Protein AF-A0A524IB84-F1 (afdb_monomer_lite)

Sequence (127 aa):
MARAKGKPAAVKPAPAKPGDTAPAGKEGIAAAFARNPSRKVAKEMLVLELRRLRAMFTEISERYVANAEGEIAAVIDAVEGKSLPVARVERMLEVVRALSVKPRKGRRKDLARIETTAATLRKEIGE

Foldseek 3Di:
DDDDDDDDDDDDDDDDDPDDDDPPDDPVVVVVVVDDDDPVVVVVVVVVVVVVVVVVVVVVVVVLVVVLVVLQVVLVCLPVVDDDDPVLVVVLVVLVVPQDDDVVVPDPVSSVSSSVSSVVSCVSSPD

Structure (mmCIF, N/CA/C/O backbone):
data_AF-A0A524IB84-F1
#
_entry.id   AF-A0A524IB84-F1
#
loop_
_atom_site.group_PDB
_atom_site.id
_atom_site.type_symbol
_atom_site.label_atom_id
_atom_site.label_alt_id
_atom_site.label_comp_id
_atom_site.label_asym_id
_atom_site.label_entity_id
_atom_site.label_seq_id
_atom_site.pdbx_PDB_ins_code
_atom_site.Cartn_x
_atom_site.Cartn_y
_atom_site.Cartn_z
_atom_site.occupancy
_atom_site.B_iso_or_equiv
_atom_site.auth_seq_id
_atom_site.auth_comp_id
_atom_site.auth_asym_id
_atom_site.auth_atom_id
_atom_site.pdbx_PDB_model_num
ATOM 1 N N . MET A 1 1 ? 60.600 19.098 -82.702 1.00 41.62 1 MET A N 1
ATOM 2 C CA . MET A 1 1 ? 60.283 19.760 -81.420 1.00 41.62 1 MET A CA 1
ATOM 3 C C . MET A 1 1 ? 59.012 20.593 -81.578 1.00 41.62 1 MET A C 1
ATOM 5 O O . MET A 1 1 ? 58.851 21.224 -82.609 1.00 41.62 1 MET A O 1
ATOM 9 N N . ALA A 1 2 ? 58.113 20.469 -80.594 1.00 43.19 2 ALA A N 1
ATOM 10 C CA . ALA A 1 2 ? 56.920 21.259 -80.243 1.00 43.19 2 ALA A CA 1
ATOM 11 C C . ALA A 1 2 ? 56.053 21.929 -81.342 1.00 43.19 2 ALA A C 1
ATOM 13 O O . ALA A 1 2 ? 56.372 22.992 -81.863 1.00 43.19 2 ALA A O 1
ATOM 14 N N . ARG A 1 3 ? 54.851 21.367 -81.567 1.00 36.09 3 ARG A N 1
ATOM 15 C CA . ARG A 1 3 ? 53.673 22.077 -82.103 1.00 36.09 3 ARG A CA 1
ATOM 16 C C . ARG A 1 3 ? 52.893 22.704 -80.940 1.00 36.09 3 ARG A C 1
ATOM 18 O O . ARG A 1 3 ? 52.381 21.961 -80.110 1.00 36.09 3 ARG A O 1
ATOM 25 N N . ALA A 1 4 ? 52.718 24.024 -80.929 1.00 42.44 4 ALA A N 1
ATOM 26 C CA . ALA A 1 4 ? 51.698 24.698 -80.122 1.00 42.44 4 ALA A CA 1
ATOM 27 C C . ALA A 1 4 ? 50.609 25.237 -81.064 1.00 42.44 4 ALA A C 1
ATOM 29 O O . ALA A 1 4 ? 50.808 26.226 -81.765 1.00 42.44 4 ALA A O 1
ATOM 30 N N . LYS A 1 5 ? 49.481 24.521 -81.137 1.00 47.16 5 LYS A N 1
ATOM 31 C CA . LYS A 1 5 ? 48.269 24.924 -81.863 1.00 47.16 5 LYS A CA 1
ATOM 32 C C . LYS A 1 5 ? 47.359 25.719 -80.925 1.00 47.16 5 LYS A C 1
ATOM 34 O O . LYS A 1 5 ? 47.234 25.385 -79.751 1.00 47.16 5 LYS A O 1
ATOM 39 N N . GLY A 1 6 ? 46.763 26.773 -81.477 1.00 41.72 6 GLY A N 1
ATOM 40 C CA . GLY A 1 6 ? 45.947 27.764 -80.783 1.00 41.72 6 GLY A CA 1
ATOM 41 C C . GLY A 1 6 ? 44.710 27.222 -80.061 1.00 41.72 6 GLY A C 1
ATOM 42 O O . GLY A 1 6 ? 44.149 26.182 -80.403 1.00 41.72 6 GLY A O 1
ATOM 43 N N . LYS A 1 7 ? 44.301 27.998 -79.053 1.00 46.12 7 LYS A N 1
ATOM 44 C CA . LYS A 1 7 ? 43.056 27.882 -78.286 1.00 46.12 7 LYS A CA 1
ATOM 45 C C . LYS A 1 7 ? 41.821 27.969 -79.192 1.00 46.12 7 LYS A C 1
ATOM 47 O O . LYS A 1 7 ? 41.727 28.913 -79.975 1.00 46.12 7 LYS A O 1
ATOM 52 N N . PRO A 1 8 ? 40.797 27.152 -78.917 1.00 45.44 8 PRO A N 1
ATOM 53 C CA . PRO A 1 8 ? 39.418 27.607 -78.948 1.00 45.44 8 PRO A CA 1
ATOM 54 C C . PRO A 1 8 ? 38.836 27.642 -77.528 1.00 45.44 8 PRO A C 1
ATOM 56 O O . PRO A 1 8 ? 39.155 26.818 -76.670 1.00 45.44 8 PRO A O 1
ATOM 59 N N . ALA A 1 9 ? 38.011 28.655 -77.277 1.00 49.34 9 ALA A N 1
ATOM 60 C CA . ALA A 1 9 ? 37.338 28.901 -76.011 1.00 49.34 9 ALA A CA 1
ATOM 61 C C . ALA A 1 9 ? 36.379 27.754 -75.648 1.00 49.34 9 ALA A C 1
ATOM 63 O O . ALA A 1 9 ? 35.535 27.366 -76.454 1.00 49.34 9 ALA A O 1
ATOM 64 N N . ALA A 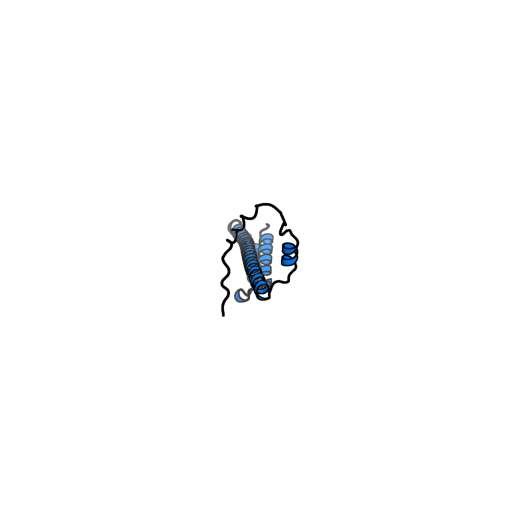1 10 ? 36.490 27.238 -74.421 1.00 49.38 10 ALA A N 1
ATOM 65 C CA . ALA A 1 10 ? 35.540 26.280 -73.874 1.00 49.38 10 ALA A CA 1
ATOM 66 C C . ALA A 1 10 ? 34.350 27.027 -73.253 1.00 49.38 10 ALA A C 1
ATOM 68 O O . ALA A 1 10 ? 34.492 27.853 -72.351 1.00 49.38 10 ALA A O 1
ATOM 69 N N . VAL A 1 11 ? 33.184 26.725 -73.808 1.00 50.81 11 VAL A N 1
ATOM 70 C CA . VAL A 1 11 ? 31.850 27.214 -73.472 1.00 50.81 11 VAL A CA 1
ATOM 71 C C . VAL A 1 11 ? 31.506 26.881 -72.013 1.00 50.81 11 VAL A C 1
ATOM 73 O O . VAL A 1 11 ? 31.664 25.743 -71.578 1.00 50.81 11 VAL A O 1
ATOM 76 N N . LYS A 1 12 ? 31.021 27.872 -71.253 1.00 51.56 12 LYS A N 1
ATOM 77 C CA . LYS A 1 12 ? 30.423 27.663 -69.922 1.00 51.56 12 LYS A CA 1
ATOM 78 C C . LYS A 1 12 ? 29.187 26.756 -70.059 1.00 51.56 12 LYS A C 1
ATOM 80 O O . LYS A 1 12 ? 28.320 27.092 -70.865 1.00 51.56 12 LYS A O 1
ATOM 85 N N . PRO A 1 13 ? 29.042 25.670 -69.279 1.00 44.56 13 PRO A N 1
ATOM 86 C CA . PRO A 1 13 ? 27.785 24.936 -69.244 1.00 44.56 13 PRO A CA 1
ATOM 87 C C . PRO A 1 13 ? 26.707 25.801 -68.575 1.00 44.56 13 PRO A C 1
ATOM 89 O O . PRO A 1 13 ? 26.931 26.402 -67.523 1.00 44.56 13 PRO A O 1
ATOM 92 N N . ALA A 1 14 ? 25.554 25.897 -69.233 1.00 48.81 14 ALA A N 1
ATOM 93 C CA . ALA A 1 14 ? 24.368 26.592 -68.746 1.00 48.81 14 ALA A CA 1
ATOM 94 C C . ALA A 1 14 ? 23.853 25.971 -67.427 1.00 48.81 14 ALA A C 1
ATOM 96 O O . ALA A 1 14 ? 24.054 24.775 -67.202 1.00 48.81 14 ALA A O 1
ATOM 97 N N . PRO A 1 15 ? 23.175 26.745 -66.557 1.00 46.59 15 PRO A N 1
ATOM 98 C CA . PRO A 1 15 ? 22.571 26.205 -65.344 1.00 46.59 15 PRO A CA 1
ATOM 99 C C . PRO A 1 15 ? 21.501 25.168 -65.707 1.00 46.59 15 PRO A C 1
ATOM 101 O O . PRO A 1 15 ? 20.626 25.423 -66.538 1.00 46.59 15 PRO A O 1
ATOM 104 N N . ALA A 1 16 ? 21.595 23.988 -65.091 1.00 49.91 16 ALA A N 1
ATOM 105 C CA . ALA A 1 16 ? 20.604 22.931 -65.225 1.00 49.91 16 ALA A CA 1
ATOM 106 C C . ALA A 1 16 ? 19.217 23.464 -64.829 1.00 49.91 16 ALA A C 1
ATOM 108 O O . ALA A 1 16 ? 19.055 24.099 -63.785 1.00 49.91 16 ALA A O 1
ATOM 109 N N . LYS A 1 17 ? 18.229 23.229 -65.697 1.00 44.41 17 LYS A N 1
ATOM 110 C CA . LYS A 1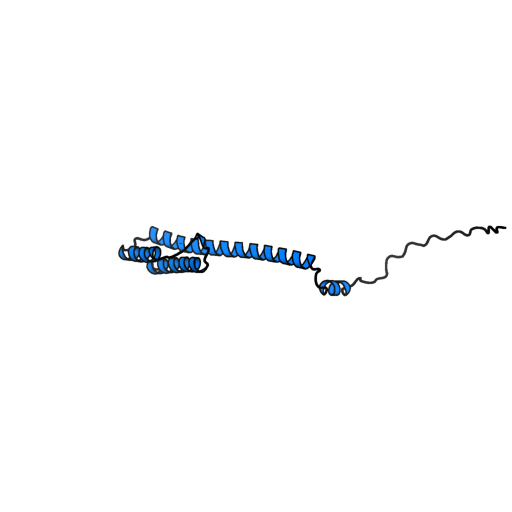 17 ? 16.832 23.611 -65.480 1.00 44.41 17 LYS A CA 1
ATOM 111 C C . LYS A 1 17 ? 16.285 22.923 -64.215 1.00 44.41 17 LYS A C 1
ATOM 113 O O . LYS A 1 17 ? 16.535 21.732 -64.031 1.00 44.41 17 LYS A O 1
ATOM 118 N N . PRO A 1 18 ? 15.530 23.633 -63.360 1.00 49.88 18 PRO A N 1
ATOM 119 C CA . PRO A 1 18 ? 14.828 23.030 -62.239 1.00 49.88 18 PRO A CA 1
ATOM 120 C C . PRO A 1 18 ? 13.554 22.360 -62.757 1.00 49.88 18 PRO A C 1
ATOM 122 O O . PRO A 1 18 ? 12.631 23.034 -63.206 1.00 49.88 18 PRO A O 1
ATOM 125 N N . GLY A 1 19 ? 13.517 21.033 -62.699 1.00 52.62 19 GLY A N 1
ATOM 126 C CA . GLY A 1 19 ? 12.341 20.251 -63.066 1.00 52.62 19 GLY A CA 1
ATOM 127 C C . GLY A 1 19 ? 12.709 19.092 -63.970 1.00 52.62 19 GLY A C 1
ATOM 128 O O . GLY A 1 19 ? 12.820 19.283 -65.171 1.00 52.62 19 GLY A O 1
ATOM 129 N N . ASP A 1 20 ? 12.972 17.938 -63.354 1.00 38.50 20 ASP A N 1
ATOM 130 C CA . ASP A 1 20 ? 12.444 16.631 -63.769 1.00 38.50 20 ASP A CA 1
ATOM 131 C C . ASP A 1 20 ? 12.884 15.560 -62.751 1.00 38.50 20 ASP A C 1
ATOM 133 O O . ASP A 1 20 ? 13.965 14.982 -62.783 1.00 38.50 20 ASP A O 1
ATOM 137 N N . THR A 1 21 ? 12.022 15.432 -61.742 1.00 50.16 21 THR A N 1
ATOM 138 C CA . THR A 1 21 ? 11.631 14.238 -60.975 1.00 50.16 21 THR A CA 1
ATOM 139 C C . THR A 1 21 ? 12.518 12.982 -60.974 1.00 50.16 21 THR A C 1
ATOM 141 O O . THR A 1 21 ? 12.570 12.232 -61.943 1.00 50.16 21 THR A O 1
ATOM 144 N N . ALA A 1 22 ? 12.917 12.579 -59.767 1.00 45.16 22 ALA A N 1
ATOM 145 C CA . ALA A 1 22 ? 12.450 11.305 -59.221 1.00 45.16 22 ALA A CA 1
ATOM 146 C C . ALA A 1 22 ? 12.066 11.532 -57.749 1.00 45.16 22 ALA A C 1
ATOM 148 O O . ALA A 1 22 ? 12.849 12.140 -57.012 1.00 45.16 22 ALA A O 1
ATOM 149 N N . PRO A 1 23 ? 10.881 11.099 -57.280 1.00 50.72 23 PRO A N 1
ATOM 150 C CA . PRO A 1 23 ? 10.639 11.072 -55.851 1.00 50.72 23 PRO A CA 1
ATOM 151 C C . PRO A 1 23 ? 11.657 10.084 -55.277 1.00 50.72 23 PRO A C 1
ATOM 153 O O . PRO A 1 23 ? 11.665 8.918 -55.666 1.00 50.72 23 PRO A O 1
ATOM 156 N N . ALA A 1 24 ? 12.524 10.530 -54.366 1.00 56.50 24 ALA A N 1
ATOM 157 C CA . ALA A 1 24 ? 13.283 9.643 -53.483 1.00 56.50 24 ALA A CA 1
ATOM 158 C C . ALA A 1 24 ? 12.268 8.952 -52.552 1.00 56.50 24 ALA A C 1
ATOM 160 O O . ALA A 1 24 ? 12.047 9.331 -51.405 1.00 56.50 24 ALA A O 1
ATOM 161 N N . GLY A 1 25 ? 11.485 8.061 -53.148 1.00 54.38 25 GLY A N 1
ATOM 162 C CA . GLY A 1 25 ? 10.104 7.831 -52.789 1.00 54.38 25 GLY A CA 1
ATOM 163 C C . GLY A 1 25 ? 9.966 6.484 -52.129 1.00 54.38 25 GLY A C 1
ATOM 164 O O . GLY A 1 25 ? 10.017 5.469 -52.802 1.00 54.38 25 GLY A O 1
ATOM 165 N N . LYS A 1 26 ? 9.723 6.508 -50.818 1.00 56.69 26 LYS A N 1
ATOM 166 C CA . LYS A 1 26 ? 9.069 5.455 -50.020 1.00 56.69 26 LYS A CA 1
ATOM 167 C C . LYS A 1 26 ? 9.805 4.107 -49.885 1.00 56.69 26 LYS A C 1
ATOM 169 O O . LYS A 1 26 ? 9.861 3.599 -48.769 1.00 56.69 26 LYS A O 1
ATOM 174 N N . GLU A 1 27 ? 10.436 3.567 -50.925 1.00 53.72 27 GLU A N 1
ATOM 175 C CA . GLU A 1 27 ? 11.117 2.263 -50.905 1.00 53.72 27 GLU A CA 1
ATOM 176 C C . GLU A 1 27 ? 12.373 2.267 -50.024 1.00 53.72 27 GLU A C 1
ATOM 178 O O . GLU A 1 27 ? 12.571 1.362 -49.215 1.00 53.72 27 GLU A O 1
ATOM 183 N N . GLY A 1 28 ? 13.183 3.330 -50.085 1.00 58.06 28 GLY A N 1
ATOM 184 C CA . GLY A 1 28 ? 14.371 3.470 -49.232 1.00 58.06 28 GLY A CA 1
ATOM 185 C C . GLY A 1 28 ? 14.041 3.676 -47.750 1.00 58.06 28 GLY A C 1
ATOM 186 O O . GLY A 1 28 ? 14.806 3.265 -46.882 1.00 58.06 28 GLY A O 1
ATOM 187 N N . ILE A 1 29 ? 12.879 4.266 -47.457 1.00 61.50 29 ILE A N 1
ATOM 188 C CA . ILE A 1 29 ? 12.405 4.508 -46.090 1.00 61.50 29 ILE A CA 1
ATOM 189 C C . ILE A 1 29 ? 11.885 3.196 -45.492 1.00 61.50 29 ILE A C 1
ATOM 191 O O . ILE A 1 29 ? 12.317 2.803 -44.411 1.00 61.50 29 ILE A O 1
ATOM 195 N N . ALA A 1 30 ? 11.033 2.469 -46.223 1.00 62.41 30 ALA A N 1
ATOM 196 C CA . ALA A 1 30 ? 10.542 1.154 -45.810 1.00 62.41 30 ALA A CA 1
ATOM 197 C C . ALA A 1 30 ? 11.691 0.146 -45.617 1.00 62.41 30 ALA A C 1
ATOM 199 O O . ALA A 1 30 ? 11.738 -0.558 -44.609 1.00 62.41 30 ALA A O 1
ATOM 200 N N . ALA A 1 31 ? 12.674 0.136 -46.524 1.00 64.69 31 ALA A N 1
ATOM 201 C CA . ALA A 1 31 ? 13.864 -0.701 -46.400 1.00 64.69 31 ALA A CA 1
ATOM 202 C C . ALA A 1 31 ? 14.774 -0.289 -45.227 1.00 64.69 31 ALA A C 1
ATOM 204 O O . ALA A 1 31 ? 15.429 -1.147 -44.637 1.00 64.69 31 ALA A O 1
ATOM 205 N N . ALA A 1 32 ? 14.823 0.996 -44.858 1.00 62.38 32 ALA A N 1
ATOM 206 C CA . ALA A 1 32 ? 15.563 1.461 -43.685 1.00 62.38 32 ALA A CA 1
ATOM 207 C C . ALA A 1 32 ? 14.905 1.015 -42.369 1.00 62.38 32 ALA A C 1
ATOM 209 O O . ALA A 1 32 ? 15.620 0.622 -41.450 1.00 62.38 32 ALA A O 1
ATOM 210 N N . PHE A 1 33 ? 13.570 1.004 -42.298 1.00 61.72 33 PHE A N 1
ATOM 211 C CA . PHE A 1 33 ? 12.820 0.487 -41.145 1.00 61.72 33 PHE A CA 1
ATOM 212 C C . PHE A 1 33 ? 12.859 -1.043 -41.020 1.00 61.72 33 PHE A C 1
ATOM 214 O O . PHE A 1 33 ? 12.733 -1.564 -39.916 1.00 61.72 33 PHE A O 1
ATOM 221 N N . ALA A 1 34 ? 13.068 -1.768 -42.123 1.00 70.69 34 ALA A N 1
ATOM 222 C CA . ALA A 1 34 ? 13.221 -3.225 -42.121 1.00 70.69 34 ALA A CA 1
ATOM 223 C C . ALA A 1 34 ? 14.620 -3.703 -41.678 1.00 70.69 34 ALA A C 1
ATOM 225 O O . ALA A 1 34 ? 14.832 -4.900 -41.472 1.00 70.69 34 ALA A O 1
ATOM 226 N N . ARG A 1 35 ? 15.602 -2.799 -41.549 1.00 75.50 35 ARG A N 1
ATOM 227 C CA . ARG A 1 35 ? 16.953 -3.157 -41.100 1.00 75.50 35 ARG A CA 1
ATOM 228 C C . ARG A 1 35 ? 16.974 -3.340 -39.592 1.00 75.50 35 ARG A C 1
ATOM 230 O O . ARG A 1 35 ? 16.570 -2.456 -38.841 1.00 75.50 35 ARG A O 1
ATOM 237 N N . ASN A 1 36 ? 17.546 -4.458 -39.151 1.00 79.12 36 ASN A N 1
ATOM 238 C CA . ASN A 1 36 ? 17.822 -4.662 -37.738 1.00 79.12 36 ASN A CA 1
ATOM 239 C C . ASN A 1 36 ? 18.721 -3.528 -37.216 1.00 79.12 36 ASN A C 1
ATOM 241 O O . ASN A 1 36 ? 19.734 -3.209 -37.852 1.00 79.12 36 ASN A O 1
ATOM 245 N N . PRO A 1 37 ? 18.374 -2.914 -36.072 1.00 81.56 37 PRO A N 1
ATOM 246 C CA . PRO A 1 37 ? 19.173 -1.848 -35.495 1.00 81.56 37 PRO A CA 1
ATOM 247 C C . PRO A 1 37 ? 20.579 -2.364 -35.190 1.00 81.56 37 PRO A C 1
ATOM 249 O O . PRO A 1 37 ? 20.765 -3.507 -34.760 1.00 81.56 37 PRO A O 1
ATOM 252 N N . SER A 1 38 ? 21.589 -1.511 -35.369 1.00 89.81 38 SER A N 1
ATOM 253 C CA . SER A 1 38 ? 22.937 -1.857 -34.917 1.00 89.81 38 SER A CA 1
ATOM 254 C C . SER A 1 38 ? 22.917 -2.144 -33.412 1.00 89.81 38 SER A C 1
ATOM 256 O O . SER A 1 38 ? 22.105 -1.588 -32.670 1.00 89.81 38 SER A O 1
ATOM 258 N N . ARG A 1 39 ? 23.839 -2.981 -32.923 1.00 92.44 39 ARG A N 1
ATOM 259 C CA . ARG A 1 39 ? 23.918 -3.346 -31.495 1.00 92.44 39 ARG A CA 1
ATOM 260 C C . ARG A 1 39 ? 23.917 -2.128 -30.561 1.00 92.44 39 ARG A C 1
ATOM 262 O O . ARG A 1 39 ? 23.337 -2.187 -29.479 1.00 92.44 39 ARG A O 1
ATOM 269 N N . LYS A 1 40 ? 24.559 -1.030 -30.979 1.00 92.88 40 LYS A N 1
ATOM 270 C CA . LYS A 1 40 ? 24.585 0.235 -30.233 1.00 92.88 40 LYS A CA 1
ATOM 271 C C . LYS A 1 40 ? 23.186 0.848 -30.138 1.00 92.88 40 LYS A C 1
ATOM 273 O O . LYS A 1 40 ? 22.733 1.117 -29.031 1.00 92.88 40 LYS A O 1
ATOM 278 N N . VAL A 1 41 ? 22.493 0.978 -31.269 1.00 94.06 41 VAL A N 1
ATOM 279 C CA . VAL A 1 41 ? 21.125 1.518 -31.328 1.00 94.06 41 VAL A CA 1
ATOM 280 C C . VAL A 1 41 ? 20.159 0.631 -30.539 1.00 94.06 41 VAL A C 1
ATOM 282 O O . VAL A 1 41 ? 19.387 1.136 -29.735 1.00 94.06 41 VAL A O 1
ATOM 285 N N . ALA A 1 42 ? 20.253 -0.695 -30.671 1.00 93.69 42 ALA A N 1
ATOM 286 C CA . ALA A 1 42 ? 19.437 -1.634 -29.898 1.00 93.69 42 ALA A CA 1
ATOM 287 C C . ALA A 1 42 ? 19.637 -1.478 -28.378 1.00 93.69 42 ALA A C 1
ATOM 289 O O . ALA A 1 42 ? 18.669 -1.471 -27.619 1.00 93.69 42 ALA A O 1
ATOM 290 N N . LYS A 1 43 ? 20.887 -1.305 -27.927 1.00 96.69 43 LYS A N 1
ATOM 291 C CA . LYS A 1 43 ? 21.203 -1.053 -26.515 1.00 96.69 43 LYS A CA 1
ATOM 292 C C . LYS A 1 43 ? 20.644 0.289 -26.035 1.00 96.69 43 LYS A C 1
ATOM 294 O O . LYS A 1 43 ? 20.112 0.352 -24.932 1.00 96.69 43 LYS A O 1
ATOM 299 N N . GLU A 1 44 ? 20.765 1.348 -26.832 1.00 97.31 44 GLU A N 1
ATOM 300 C CA . GLU A 1 44 ? 20.230 2.675 -26.497 1.00 97.31 44 GLU A CA 1
ATOM 301 C C . GLU A 1 44 ? 18.700 2.649 -26.389 1.00 97.31 44 GLU A C 1
ATOM 303 O O . GLU A 1 44 ? 18.156 3.136 -25.398 1.00 97.31 44 GLU A O 1
ATOM 308 N N . MET A 1 45 ? 18.018 1.989 -27.329 1.00 96.44 45 MET A N 1
ATOM 309 C CA . MET A 1 45 ? 16.569 1.774 -27.265 1.00 96.44 45 MET A CA 1
ATOM 310 C C . MET A 1 45 ? 16.164 0.983 -26.017 1.00 96.44 45 MET A C 1
ATOM 312 O O . MET A 1 45 ? 15.257 1.400 -25.303 1.00 96.44 45 MET A O 1
ATOM 316 N N . LEU A 1 46 ? 16.874 -0.103 -25.687 1.00 96.69 46 LEU A N 1
ATOM 317 C CA . LEU A 1 46 ? 16.608 -0.869 -24.465 1.00 96.69 46 LEU A CA 1
ATOM 318 C C . LEU A 1 46 ? 16.765 -0.007 -23.205 1.00 96.69 46 LEU A C 1
ATOM 320 O O . LEU A 1 46 ? 15.945 -0.094 -22.297 1.00 96.69 46 LEU A O 1
ATOM 324 N N . VAL A 1 47 ? 17.792 0.844 -23.132 1.00 98.25 47 VAL A N 1
ATOM 325 C CA . VAL A 1 47 ? 17.976 1.752 -21.988 1.00 98.25 47 VAL A CA 1
ATOM 326 C C . VAL A 1 47 ? 16.812 2.738 -21.871 1.00 98.25 47 VAL A C 1
ATOM 328 O O . VAL A 1 47 ? 16.364 3.002 -20.755 1.00 98.25 47 VAL A O 1
ATOM 331 N N . LEU A 1 48 ? 16.309 3.272 -22.987 1.00 98.44 48 LEU A N 1
ATOM 332 C CA . LEU A 1 48 ? 15.145 4.162 -22.981 1.00 98.44 48 LEU A CA 1
ATOM 333 C C . LEU A 1 48 ? 13.885 3.435 -22.498 1.00 98.44 48 LEU A C 1
ATOM 335 O O . LEU A 1 48 ? 13.206 3.942 -21.605 1.00 98.44 48 LEU A O 1
ATOM 339 N N . GLU A 1 49 ? 13.622 2.224 -22.991 1.00 98.38 49 GLU A N 1
ATOM 340 C CA . GLU A 1 49 ? 12.480 1.423 -22.536 1.00 98.38 49 GLU A CA 1
ATOM 341 C C . GLU A 1 49 ? 12.600 1.022 -21.060 1.00 98.38 49 GLU A C 1
ATOM 343 O O . GLU A 1 49 ? 11.622 1.087 -20.322 1.00 98.38 49 GLU A O 1
ATOM 348 N N . LEU A 1 50 ? 13.798 0.692 -20.567 1.00 98.50 50 LEU A N 1
ATOM 349 C CA . LEU A 1 50 ? 14.013 0.413 -19.142 1.00 98.50 50 LEU A CA 1
ATOM 350 C C . LEU A 1 50 ? 13.809 1.657 -18.266 1.00 98.50 50 LEU A C 1
ATOM 352 O O . LEU A 1 50 ? 13.276 1.552 -17.161 1.00 98.50 50 LEU A O 1
ATOM 356 N N . ARG A 1 51 ? 14.199 2.846 -18.744 1.00 98.50 51 ARG A N 1
ATOM 357 C CA . ARG A 1 51 ? 13.915 4.117 -18.053 1.00 98.50 51 ARG A CA 1
ATOM 358 C C . ARG A 1 51 ? 12.416 4.384 -17.994 1.00 98.50 51 ARG A C 1
ATOM 360 O O . ARG A 1 51 ? 11.914 4.747 -16.934 1.00 98.50 51 ARG A O 1
ATOM 367 N N . ARG A 1 52 ? 11.708 4.152 -19.100 1.00 98.25 52 ARG A N 1
ATOM 368 C CA . ARG A 1 52 ? 10.248 4.245 -19.160 1.00 98.25 52 ARG A CA 1
ATOM 369 C C . ARG A 1 52 ? 9.588 3.248 -18.209 1.00 98.25 52 ARG A C 1
ATOM 371 O O . ARG A 1 52 ? 8.722 3.639 -17.437 1.00 98.25 52 ARG A O 1
ATOM 378 N N . LEU A 1 53 ? 10.029 1.989 -18.206 1.00 98.12 53 LEU A N 1
ATOM 379 C CA . LEU A 1 53 ? 9.539 0.959 -17.288 1.00 98.12 53 LEU A CA 1
ATOM 380 C C . LEU A 1 53 ? 9.737 1.367 -15.827 1.00 98.12 53 LEU A C 1
ATOM 382 O O . LEU A 1 53 ? 8.818 1.223 -15.026 1.00 98.12 53 LEU A O 1
ATOM 386 N N . ARG A 1 54 ? 10.906 1.918 -15.486 1.00 97.81 54 ARG A N 1
ATOM 387 C CA . ARG A 1 54 ? 11.174 2.441 -14.142 1.00 97.81 54 ARG A CA 1
ATOM 388 C C . ARG A 1 54 ? 10.216 3.576 -13.771 1.00 97.81 54 ARG A C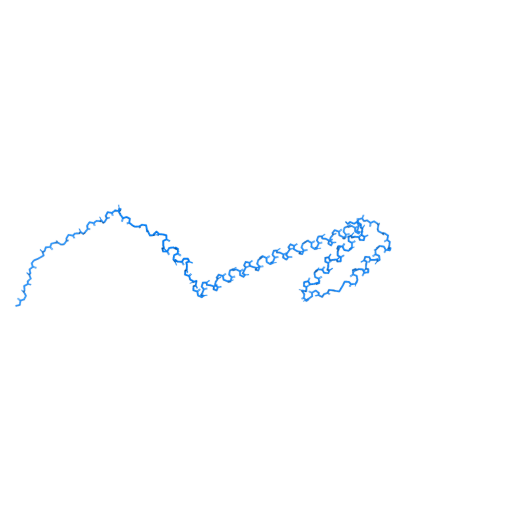 1
ATOM 390 O O . ARG A 1 54 ? 9.709 3.565 -12.657 1.00 97.81 54 ARG A O 1
ATOM 397 N N . ALA A 1 55 ? 9.956 4.516 -14.681 1.00 98.12 55 ALA A N 1
ATOM 398 C CA . ALA A 1 55 ? 9.010 5.606 -14.439 1.00 98.12 55 ALA A CA 1
ATOM 399 C C . ALA A 1 55 ? 7.583 5.080 -14.203 1.00 98.12 55 ALA A C 1
ATOM 401 O O . ALA A 1 55 ? 6.959 5.441 -13.210 1.00 98.12 55 ALA A O 1
ATOM 402 N N . MET A 1 56 ? 7.112 4.154 -15.049 1.00 97.94 56 MET A N 1
ATOM 403 C CA . MET A 1 56 ? 5.803 3.511 -14.876 1.00 97.94 56 MET A CA 1
ATOM 404 C C . MET A 1 56 ? 5.712 2.743 -13.551 1.00 97.94 56 MET A C 1
ATOM 406 O O . MET A 1 56 ? 4.698 2.812 -12.866 1.00 97.94 56 MET A O 1
ATOM 410 N N . PHE A 1 57 ? 6.771 2.025 -13.162 1.00 97.06 57 PHE A N 1
ATOM 411 C CA . PHE A 1 57 ? 6.814 1.313 -11.885 1.00 97.06 57 PHE A CA 1
ATOM 412 C C . PHE A 1 57 ? 6.688 2.266 -10.691 1.00 97.06 57 PHE A C 1
ATOM 414 O O . PHE A 1 57 ? 5.937 1.970 -9.762 1.00 97.06 57 PHE A O 1
ATOM 421 N N . THR A 1 58 ? 7.402 3.395 -10.713 1.00 97.81 58 THR A N 1
ATOM 422 C CA . THR A 1 58 ? 7.301 4.418 -9.667 1.00 97.81 58 THR A CA 1
ATOM 423 C C . THR A 1 58 ? 5.881 4.966 -9.577 1.00 97.81 58 THR A C 1
ATOM 425 O O . THR A 1 58 ? 5.306 4.918 -8.497 1.00 97.81 58 THR A O 1
ATOM 428 N N . GLU A 1 59 ? 5.277 5.370 -10.698 1.00 97.75 59 GLU A N 1
ATOM 429 C CA . GLU A 1 59 ? 3.912 5.916 -10.704 1.00 97.75 59 GLU A CA 1
ATOM 430 C C . GLU A 1 59 ? 2.885 4.907 -10.161 1.00 97.75 59 GLU A C 1
ATOM 432 O O . GLU A 1 59 ? 2.036 5.243 -9.335 1.00 97.75 59 GLU A O 1
ATOM 437 N N . ILE A 1 60 ? 2.975 3.642 -10.587 1.00 95.75 60 ILE A N 1
ATOM 438 C CA . ILE A 1 60 ? 2.100 2.574 -10.085 1.00 95.75 60 ILE A CA 1
ATOM 439 C C . ILE A 1 60 ? 2.302 2.375 -8.580 1.00 95.75 60 ILE A C 1
ATOM 441 O O . ILE A 1 60 ? 1.328 2.212 -7.849 1.00 95.75 60 ILE A O 1
ATOM 445 N N . SER A 1 61 ? 3.552 2.387 -8.116 1.00 93.19 61 SER A N 1
ATOM 446 C CA . SER A 1 61 ? 3.875 2.192 -6.701 1.00 93.19 61 SER A CA 1
ATOM 447 C C . SER A 1 61 ? 3.360 3.344 -5.843 1.00 93.19 61 SER A C 1
ATOM 449 O O . SER A 1 61 ? 2.800 3.097 -4.783 1.00 93.19 61 SER A O 1
ATOM 451 N N . GLU A 1 62 ? 3.500 4.586 -6.304 1.00 95.94 62 GLU A N 1
ATOM 452 C CA . GLU A 1 62 ? 2.987 5.774 -5.615 1.00 95.94 62 GLU A CA 1
ATOM 453 C C . GLU A 1 62 ? 1.464 5.733 -5.495 1.00 95.94 62 GLU A C 1
ATOM 455 O O . GLU A 1 62 ? 0.932 5.904 -4.402 1.00 95.94 62 GLU A O 1
ATOM 460 N N . ARG A 1 63 ? 0.754 5.416 -6.587 1.00 96.00 63 ARG A N 1
ATOM 461 C CA . ARG A 1 63 ? -0.709 5.251 -6.556 1.00 96.00 63 ARG A CA 1
ATOM 462 C C . ARG A 1 63 ? -1.135 4.119 -5.626 1.00 96.00 63 ARG A C 1
ATOM 464 O O . ARG A 1 63 ? -2.100 4.265 -4.885 1.00 96.00 63 ARG A O 1
ATOM 471 N N . TYR A 1 64 ? -0.421 2.997 -5.661 1.00 93.62 64 TYR A N 1
ATOM 472 C CA . TYR A 1 64 ? -0.681 1.869 -4.774 1.00 93.62 64 TYR A CA 1
ATOM 473 C C . TYR A 1 64 ? -0.529 2.263 -3.299 1.00 93.62 64 TYR A C 1
ATOM 475 O O . TYR A 1 64 ? -1.423 1.991 -2.502 1.00 93.62 64 TYR A O 1
ATOM 483 N N . VAL A 1 65 ? 0.568 2.943 -2.948 1.00 92.69 65 VAL A N 1
ATOM 484 C CA . VAL A 1 65 ? 0.812 3.434 -1.584 1.00 92.69 65 VAL A CA 1
ATOM 485 C C . VAL A 1 65 ? -0.272 4.422 -1.166 1.00 92.69 65 VAL A C 1
ATOM 487 O O . VAL A 1 65 ? -0.861 4.230 -0.109 1.00 92.69 65 VAL A O 1
ATOM 490 N N . ALA A 1 66 ? -0.606 5.400 -2.011 1.00 95.12 66 ALA A N 1
ATOM 491 C CA . ALA A 1 66 ? -1.646 6.383 -1.715 1.00 95.12 66 ALA A CA 1
ATOM 492 C C . ALA A 1 66 ? -3.015 5.730 -1.456 1.00 95.12 66 ALA A C 1
ATOM 494 O O . ALA A 1 66 ? -3.716 6.118 -0.526 1.00 95.12 66 ALA A O 1
ATOM 495 N N . ASN A 1 67 ? -3.387 4.709 -2.236 1.00 94.19 67 ASN A N 1
ATOM 496 C CA . ASN A 1 67 ? -4.632 3.971 -2.015 1.00 94.19 67 ASN A CA 1
ATOM 497 C C . ASN A 1 67 ? -4.612 3.215 -0.679 1.00 94.19 67 ASN A C 1
ATOM 499 O O . ASN A 1 67 ? -5.571 3.292 0.082 1.00 94.19 67 ASN A O 1
ATOM 503 N N . ALA A 1 68 ? -3.520 2.504 -0.375 1.00 92.44 68 ALA A N 1
ATOM 504 C CA . ALA A 1 68 ? -3.398 1.757 0.875 1.00 92.44 68 ALA A CA 1
ATOM 505 C C . ALA A 1 68 ? -3.390 2.685 2.104 1.00 92.44 68 ALA A C 1
ATOM 507 O O . ALA A 1 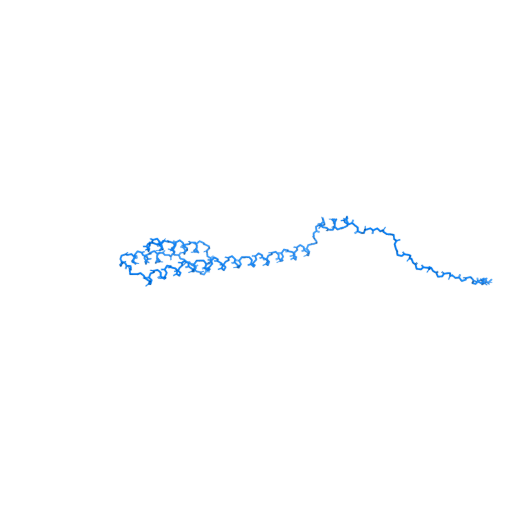68 ? -4.032 2.384 3.108 1.00 92.44 68 ALA A O 1
ATOM 508 N N . GLU A 1 69 ? -2.699 3.824 2.019 1.00 95.56 69 GLU A N 1
ATOM 509 C CA . GLU A 1 69 ? -2.704 4.862 3.054 1.00 95.56 69 GLU A CA 1
ATOM 510 C C . GLU A 1 69 ? -4.092 5.482 3.221 1.00 95.56 69 GLU A C 1
ATOM 512 O O . GLU A 1 69 ? -4.531 5.668 4.352 1.00 95.56 69 GLU A O 1
ATOM 517 N N . GLY A 1 70 ? -4.812 5.729 2.123 1.00 95.25 70 GLY A N 1
ATOM 518 C CA . GLY A 1 70 ? -6.187 6.224 2.152 1.00 95.25 70 GLY A CA 1
ATOM 519 C C . GLY A 1 70 ? -7.152 5.270 2.861 1.00 95.25 70 GLY A C 1
ATOM 520 O O . GLY A 1 70 ? -7.948 5.709 3.686 1.00 95.25 70 GLY A O 1
ATOM 521 N N . GLU A 1 71 ? -7.050 3.962 2.612 1.00 93.69 71 GLU A N 1
ATOM 522 C CA . GLU A 1 71 ? -7.862 2.961 3.322 1.00 93.69 71 GLU A CA 1
ATOM 523 C C . GLU A 1 71 ? -7.543 2.918 4.824 1.00 93.69 71 GLU A C 1
ATOM 525 O O . GLU A 1 71 ? -8.449 2.813 5.650 1.00 93.69 71 GLU A O 1
ATOM 530 N N . ILE A 1 72 ? -6.264 3.029 5.199 1.00 95.88 72 ILE A N 1
ATOM 531 C CA . ILE A 1 72 ? -5.858 3.096 6.610 1.00 95.88 72 ILE A CA 1
ATOM 532 C C . ILE A 1 72 ? -6.371 4.388 7.257 1.00 95.88 72 ILE A C 1
ATOM 534 O O . ILE A 1 72 ? -6.893 4.332 8.368 1.00 95.88 72 ILE A O 1
ATOM 538 N N . ALA A 1 73 ? -6.262 5.529 6.573 1.00 96.56 73 ALA A N 1
ATOM 539 C CA . ALA A 1 73 ? -6.767 6.811 7.054 1.00 96.56 73 ALA A CA 1
ATOM 540 C C . ALA A 1 73 ? -8.284 6.765 7.282 1.00 96.56 73 ALA A C 1
ATOM 542 O O . ALA A 1 73 ? -8.742 7.137 8.354 1.00 96.56 73 ALA A O 1
ATOM 543 N N . ALA A 1 74 ? -9.050 6.190 6.350 1.00 93.94 74 ALA A N 1
ATOM 544 C CA . ALA A 1 74 ? -10.492 6.011 6.518 1.00 93.94 74 ALA A CA 1
ATOM 545 C C . ALA A 1 74 ? -10.840 5.151 7.748 1.00 93.94 74 ALA A C 1
ATOM 547 O O . ALA A 1 74 ? -11.788 5.455 8.470 1.00 93.94 74 ALA A O 1
ATOM 548 N N . VAL A 1 75 ? -10.065 4.091 8.019 1.00 94.88 75 VAL A N 1
ATOM 549 C CA . VAL A 1 75 ? -10.221 3.284 9.243 1.00 94.88 75 VAL A CA 1
ATOM 550 C C . VAL A 1 75 ? -9.930 4.114 10.494 1.00 94.88 75 VAL A C 1
ATOM 552 O O . VAL A 1 75 ? -10.678 4.006 11.464 1.00 94.88 75 VAL A O 1
ATOM 555 N N . ILE A 1 76 ? -8.866 4.923 10.488 1.00 96.25 76 ILE A N 1
ATOM 556 C CA . ILE A 1 76 ? -8.508 5.808 11.608 1.00 96.25 76 ILE A CA 1
ATOM 557 C C . ILE A 1 76 ? -9.643 6.801 11.868 1.00 96.25 76 ILE A C 1
ATOM 559 O O . ILE A 1 76 ? -10.179 6.818 12.975 1.00 96.25 76 ILE A O 1
ATOM 563 N N . ASP A 1 77 ? -10.073 7.534 10.843 1.00 95.25 77 ASP A N 1
ATOM 564 C CA . ASP A 1 77 ? -11.142 8.531 10.938 1.00 95.25 77 ASP A CA 1
ATOM 565 C C . ASP A 1 77 ? -12.442 7.912 11.473 1.00 95.25 77 ASP A C 1
ATOM 567 O O . ASP A 1 77 ? -13.130 8.490 12.316 1.00 95.25 77 ASP A O 1
ATOM 571 N N . ALA A 1 78 ? -12.778 6.698 11.028 1.00 92.31 78 ALA A N 1
ATOM 572 C CA . ALA A 1 78 ? -13.971 6.001 11.486 1.00 92.31 78 ALA A CA 1
ATOM 573 C C . ALA A 1 78 ? -13.874 5.538 12.952 1.00 92.31 78 ALA A C 1
ATOM 575 O O . ALA A 1 78 ? -14.894 5.509 13.643 1.00 92.31 78 ALA A O 1
ATOM 576 N N . VAL A 1 79 ? -12.678 5.190 13.440 1.00 93.69 79 VAL A N 1
ATOM 577 C CA . VAL A 1 79 ? -12.438 4.857 14.855 1.00 93.69 79 VAL A CA 1
ATOM 578 C C . VAL A 1 79 ? -12.456 6.109 15.730 1.00 93.69 79 VAL A C 1
ATOM 580 O O . VAL A 1 79 ? -13.010 6.065 16.825 1.00 93.69 79 VAL A O 1
ATOM 583 N N . GLU A 1 80 ? -11.891 7.221 15.262 1.00 94.00 80 GLU A N 1
ATOM 584 C CA . GLU A 1 80 ? -11.884 8.493 15.994 1.00 94.00 80 GLU A CA 1
ATOM 585 C C . GLU A 1 80 ? -13.276 9.140 16.043 1.00 94.00 80 GLU A C 1
ATOM 587 O O . GLU A 1 80 ? -13.669 9.710 17.062 1.00 94.00 80 GLU A O 1
ATOM 592 N N . GLY A 1 81 ? -14.052 9.022 14.962 1.00 91.81 81 GLY A N 1
ATOM 593 C CA . GLY A 1 81 ? -15.373 9.635 14.832 1.00 91.81 81 GLY A CA 1
ATOM 594 C C . GLY A 1 81 ? -16.534 8.843 15.446 1.00 91.81 81 GLY A C 1
ATOM 595 O O . GLY A 1 81 ? -17.629 9.391 15.588 1.00 91.81 81 GLY A O 1
ATOM 596 N N . LYS A 1 82 ? -16.348 7.564 15.803 1.00 89.25 82 LYS A N 1
ATOM 597 C CA . LYS A 1 82 ? -17.417 6.692 16.329 1.00 89.25 82 LYS A CA 1
ATOM 598 C C . LYS A 1 82 ? -17.082 6.196 17.731 1.00 89.25 82 LYS A C 1
ATOM 600 O O . LYS A 1 82 ? -15.999 5.686 17.991 1.00 89.25 82 LYS A O 1
ATOM 605 N N . SER A 1 83 ? -18.065 6.231 18.632 1.00 90.31 83 SER A N 1
ATOM 606 C CA . SER A 1 83 ? -17.956 5.496 19.895 1.00 90.31 83 SER A CA 1
ATOM 607 C C . SER A 1 83 ? -18.156 4.004 19.622 1.00 90.31 83 SER A C 1
ATOM 609 O O . SER A 1 83 ? -19.262 3.557 19.312 1.00 90.31 83 SER A O 1
ATOM 611 N N . LEU A 1 84 ? -17.069 3.236 19.679 1.00 91.06 84 LEU A N 1
ATOM 612 C CA . LEU A 1 84 ? -17.086 1.791 19.465 1.00 91.06 84 LEU A CA 1
ATOM 613 C C . LEU A 1 84 ? -17.170 1.047 20.809 1.00 91.06 84 LEU A C 1
ATOM 615 O O . LEU A 1 84 ? -16.485 1.426 21.761 1.00 91.06 84 LEU A O 1
ATOM 619 N N . PRO A 1 85 ? -17.949 -0.048 20.907 1.00 93.69 85 PRO A N 1
ATOM 620 C CA . PRO A 1 85 ? -17.919 -0.910 22.084 1.00 93.69 85 PRO A CA 1
ATOM 621 C C . PRO A 1 85 ? -16.511 -1.464 22.331 1.00 93.69 85 PRO A C 1
ATOM 623 O O . PRO A 1 85 ? -15.847 -1.892 21.385 1.00 93.69 85 PRO A O 1
ATOM 626 N N . VAL A 1 86 ? -16.089 -1.541 23.598 1.00 93.88 86 VAL A N 1
ATOM 627 C CA . VAL A 1 86 ? -14.741 -2.004 23.995 1.00 93.88 86 VAL A CA 1
ATOM 628 C C . VAL A 1 86 ? -14.384 -3.347 23.354 1.00 93.88 86 VAL A C 1
ATOM 630 O O . VAL A 1 86 ? -13.332 -3.470 22.737 1.00 93.88 86 VAL A O 1
ATOM 633 N N . ALA A 1 87 ? -15.307 -4.313 23.371 1.00 93.00 87 ALA A N 1
ATOM 634 C CA . ALA A 1 87 ? -15.091 -5.632 22.776 1.00 93.00 87 ALA A CA 1
ATOM 635 C C . ALA A 1 87 ? -14.781 -5.590 21.264 1.00 93.00 87 ALA A C 1
ATOM 637 O O . ALA A 1 87 ? -14.117 -6.479 20.738 1.00 93.00 87 ALA A O 1
ATOM 638 N N . ARG A 1 88 ? -15.279 -4.581 20.535 1.00 92.19 88 ARG A N 1
ATOM 639 C CA . ARG A 1 88 ? -14.975 -4.394 19.107 1.00 92.19 88 ARG A CA 1
ATOM 640 C C . ARG A 1 88 ? -13.576 -3.812 18.923 1.00 92.19 88 ARG A C 1
ATOM 642 O O . ARG A 1 88 ? -12.830 -4.302 18.083 1.00 92.19 88 ARG A O 1
ATOM 649 N N . VAL A 1 89 ? -13.201 -2.836 19.749 1.00 94.44 89 VAL A N 1
ATOM 650 C CA . VAL A 1 89 ? -11.845 -2.266 19.762 1.00 94.44 89 VAL A CA 1
ATOM 651 C C . VAL A 1 89 ? -10.804 -3.339 20.095 1.00 94.44 89 VAL A C 1
ATOM 653 O O . VAL A 1 89 ? -9.774 -3.418 19.432 1.00 94.44 89 VAL A O 1
ATOM 656 N N . GLU A 1 90 ? -11.083 -4.212 21.065 1.00 95.06 90 GLU A N 1
ATOM 657 C CA . GLU A 1 90 ? -10.198 -5.327 21.427 1.00 95.06 90 GLU A CA 1
ATOM 658 C C . GLU A 1 90 ? -9.960 -6.283 20.251 1.00 95.06 90 GLU A C 1
ATOM 660 O O . GLU A 1 90 ? -8.806 -6.551 19.917 1.00 95.06 90 GLU A O 1
ATOM 665 N N . ARG A 1 91 ? -11.018 -6.707 19.543 1.00 93.31 91 ARG A N 1
ATOM 666 C CA . ARG A 1 91 ? -10.881 -7.535 18.328 1.00 93.31 91 ARG A CA 1
ATOM 667 C C . ARG A 1 91 ? -10.054 -6.851 17.243 1.00 93.31 91 ARG A C 1
ATOM 669 O O . ARG A 1 91 ? -9.196 -7.474 16.621 1.00 93.31 91 ARG A O 1
ATOM 676 N N . MET A 1 92 ? -10.279 -5.558 17.020 1.00 94.31 92 MET A N 1
ATOM 677 C CA . MET A 1 92 ? -9.505 -4.778 16.053 1.00 94.31 92 MET A CA 1
ATOM 678 C C . MET A 1 92 ? -8.018 -4.714 16.437 1.00 94.31 92 MET A C 1
ATOM 680 O O . MET A 1 92 ? -7.146 -4.897 15.585 1.00 94.31 92 MET A O 1
ATOM 684 N N . LEU A 1 93 ? -7.710 -4.520 17.723 1.00 95.94 93 LEU A N 1
ATOM 685 C CA . LEU A 1 93 ? -6.338 -4.529 18.232 1.00 95.94 93 LEU A CA 1
ATOM 686 C C . LEU A 1 93 ? -5.667 -5.896 18.071 1.00 95.94 93 LEU A C 1
ATOM 688 O O . LEU A 1 93 ? -4.487 -5.942 17.722 1.00 95.94 93 LEU A O 1
ATOM 692 N N . GLU A 1 94 ? -6.382 -6.997 18.299 1.00 95.44 94 GLU A N 1
ATOM 693 C CA . GLU A 1 94 ? -5.866 -8.351 18.061 1.00 95.44 94 GLU A CA 1
ATOM 694 C C . GLU A 1 94 ? -5.466 -8.548 16.597 1.00 95.44 94 GLU A C 1
ATOM 696 O O . GLU A 1 94 ? -4.355 -9.003 16.316 1.00 95.44 94 GLU A O 1
ATOM 701 N N . VAL A 1 95 ? -6.325 -8.129 15.663 1.00 94.75 95 VAL A N 1
ATOM 702 C CA . VAL A 1 95 ? -6.065 -8.203 14.219 1.00 94.75 95 VAL A CA 1
ATOM 703 C C . VAL A 1 95 ? -4.808 -7.412 13.835 1.00 94.75 95 VAL A C 1
ATOM 705 O O . VAL A 1 95 ? -3.958 -7.926 13.103 1.00 94.75 95 VAL A O 1
ATOM 708 N N . VAL A 1 96 ? -4.642 -6.193 14.359 1.00 95.38 96 VAL A N 1
ATOM 709 C CA . VAL A 1 96 ? -3.446 -5.369 14.105 1.00 95.38 96 VAL A CA 1
ATOM 710 C C . VAL A 1 96 ? -2.195 -5.988 14.733 1.00 95.38 96 VAL A C 1
ATOM 712 O O . VAL A 1 96 ? -1.153 -6.058 14.087 1.00 95.38 96 VAL A O 1
ATOM 715 N N . ARG A 1 97 ? -2.273 -6.477 15.974 1.00 94.56 97 ARG A N 1
ATOM 716 C CA . ARG A 1 97 ? -1.125 -7.070 16.687 1.00 94.56 97 ARG A CA 1
ATOM 717 C C . ARG A 1 97 ? -0.679 -8.404 16.090 1.00 94.56 97 ARG A C 1
ATOM 719 O O . ARG A 1 97 ? 0.502 -8.735 16.161 1.00 94.56 97 ARG A O 1
ATOM 726 N N . ALA A 1 98 ? -1.593 -9.152 15.475 1.00 94.38 98 ALA A N 1
ATOM 727 C CA . ALA A 1 98 ? -1.284 -10.386 14.758 1.00 94.38 98 ALA A CA 1
ATOM 728 C C . ALA A 1 98 ? -0.584 -10.144 13.403 1.00 94.38 98 ALA A C 1
ATOM 730 O O . ALA A 1 98 ? -0.078 -11.089 12.785 1.00 94.38 98 ALA A O 1
ATOM 731 N N . LEU A 1 99 ? -0.530 -8.895 12.922 1.00 93.94 99 LEU A N 1
ATOM 732 C CA . LEU A 1 99 ? 0.073 -8.560 11.638 1.00 93.94 99 LEU A CA 1
ATOM 733 C C . LEU A 1 99 ? 1.594 -8.775 11.659 1.00 93.94 99 LEU A C 1
ATOM 735 O O . LEU A 1 99 ? 2.371 -7.998 12.211 1.00 93.94 99 LEU A O 1
ATOM 739 N N . SER A 1 100 ? 2.043 -9.827 10.975 1.00 92.06 100 SER A N 1
ATOM 740 C CA . SER A 1 100 ? 3.466 -10.124 10.805 1.00 92.06 100 SER A CA 1
ATOM 741 C C . SER A 1 100 ? 3.991 -9.571 9.478 1.00 92.06 100 SER A C 1
ATOM 743 O O . SER A 1 100 ? 3.810 -10.181 8.416 1.00 92.06 100 SER A O 1
ATOM 745 N N . VAL A 1 101 ? 4.678 -8.429 9.544 1.00 92.62 101 VAL A N 1
ATOM 746 C CA . VAL A 1 101 ? 5.317 -7.764 8.396 1.00 92.62 101 VAL A CA 1
ATOM 747 C C . VAL A 1 101 ? 6.796 -7.497 8.669 1.00 92.62 101 VAL A C 1
ATOM 749 O O . VAL A 1 101 ? 7.205 -7.282 9.809 1.00 92.62 101 VAL A O 1
ATOM 752 N N . LYS A 1 102 ? 7.636 -7.537 7.626 1.00 91.25 102 LYS A N 1
ATOM 753 C CA . LYS A 1 102 ? 9.077 -7.245 7.729 1.00 91.25 102 LYS A CA 1
ATOM 754 C C . LYS A 1 102 ? 9.436 -6.077 6.803 1.00 91.25 102 LYS A C 1
ATOM 756 O O . LYS A 1 102 ? 9.905 -6.331 5.691 1.00 91.25 102 LYS A O 1
ATOM 761 N N . PRO A 1 103 ? 9.302 -4.812 7.254 1.00 86.44 103 PRO A N 1
ATOM 762 C CA . PRO A 1 103 ? 9.398 -3.628 6.390 1.00 86.44 103 PRO A CA 1
ATOM 763 C C . PRO A 1 103 ? 10.678 -3.566 5.549 1.00 86.44 103 PRO A C 1
ATOM 765 O O . PRO A 1 103 ? 10.637 -3.342 4.343 1.00 86.44 103 PRO A O 1
ATOM 768 N N . ARG A 1 104 ? 11.830 -3.885 6.153 1.00 90.94 104 ARG A N 1
ATOM 769 C CA . ARG A 1 104 ? 13.140 -3.855 5.476 1.00 90.94 104 ARG A CA 1
ATOM 770 C C . ARG A 1 104 ? 13.286 -4.867 4.336 1.00 90.94 104 ARG A C 1
ATOM 772 O O . ARG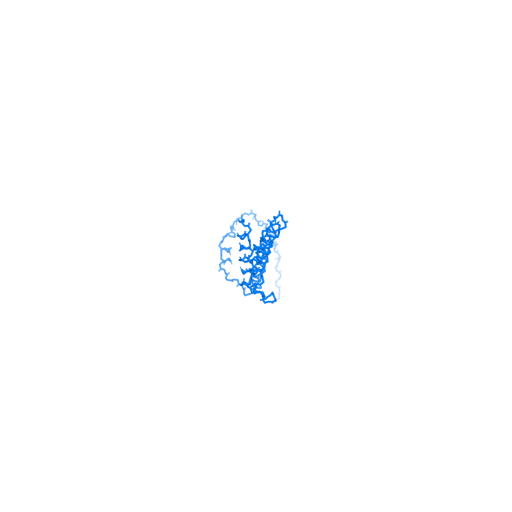 A 1 104 ? 14.218 -4.747 3.552 1.00 90.94 104 ARG A O 1
ATOM 779 N N . LYS A 1 105 ? 12.411 -5.876 4.247 1.00 88.94 105 LYS A N 1
ATOM 780 C CA . LYS A 1 105 ? 12.484 -6.912 3.207 1.00 88.94 105 LYS A CA 1
ATOM 781 C C . LYS A 1 105 ? 11.710 -6.563 1.934 1.00 88.94 105 LYS A C 1
ATOM 783 O O . LYS A 1 105 ? 11.881 -7.284 0.958 1.00 88.94 105 LYS A O 1
ATOM 788 N N . GLY A 1 106 ? 10.853 -5.535 1.941 1.00 83.06 106 GLY A N 1
ATOM 789 C CA . GLY A 1 106 ? 10.106 -5.104 0.748 1.00 83.06 106 GLY A CA 1
ATOM 790 C C . GLY A 1 106 ? 9.248 -6.206 0.112 1.00 83.06 106 GLY A C 1
ATOM 791 O O . GLY A 1 106 ? 9.158 -6.310 -1.109 1.00 83.06 106 GLY A O 1
ATOM 792 N N . ARG A 1 107 ? 8.667 -7.102 0.920 1.00 90.50 107 ARG A N 1
ATOM 793 C CA . ARG A 1 107 ? 7.911 -8.250 0.403 1.00 90.50 107 ARG A CA 1
ATOM 794 C C . ARG A 1 107 ? 6.545 -7.795 -0.098 1.00 90.50 107 ARG A C 1
ATOM 796 O O . ARG A 1 107 ? 5.729 -7.347 0.697 1.00 90.50 107 ARG A O 1
ATOM 803 N N . ARG A 1 108 ? 6.228 -8.060 -1.370 1.00 89.56 108 ARG A N 1
ATOM 804 C CA . ARG A 1 108 ? 4.877 -7.837 -1.930 1.00 89.56 108 ARG A CA 1
ATOM 805 C C . ARG A 1 108 ? 3.766 -8.484 -1.089 1.00 89.56 108 ARG A C 1
ATOM 807 O O . ARG A 1 108 ? 2.703 -7.904 -0.923 1.00 89.56 108 ARG A O 1
ATOM 8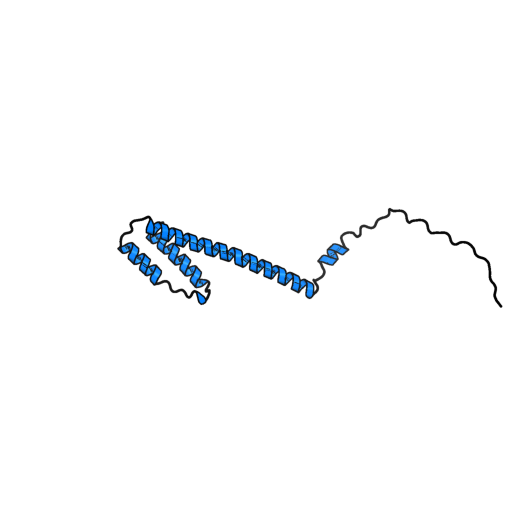14 N N . LYS A 1 109 ? 4.023 -9.669 -0.519 1.00 92.56 109 LYS A N 1
ATOM 815 C CA . LYS A 1 109 ? 3.068 -10.360 0.367 1.00 92.56 109 LYS A CA 1
ATOM 816 C C . LYS A 1 109 ? 2.774 -9.578 1.653 1.00 92.56 109 LYS A C 1
ATOM 818 O O . LYS A 1 109 ? 1.676 -9.701 2.177 1.00 92.56 109 LYS A O 1
ATOM 823 N N . ASP A 1 110 ? 3.733 -8.804 2.158 1.00 92.94 110 ASP A N 1
ATOM 824 C CA . ASP A 1 110 ? 3.534 -7.995 3.363 1.00 92.94 110 ASP A CA 1
ATOM 825 C C . ASP A 1 110 ? 2.629 -6.791 3.057 1.00 92.94 110 ASP A C 1
ATOM 827 O O . ASP A 1 110 ? 1.755 -6.490 3.861 1.00 92.94 110 ASP A O 1
ATOM 831 N N . LEU A 1 111 ? 2.752 -6.185 1.869 1.00 90.62 111 LEU A N 1
ATOM 832 C CA . LEU A 1 111 ? 1.842 -5.125 1.411 1.00 90.62 111 LEU A CA 1
ATOM 833 C C . LEU A 1 111 ? 0.395 -5.631 1.304 1.00 90.62 111 LEU A C 1
ATOM 835 O O . LEU A 1 111 ? -0.505 -5.066 1.915 1.00 90.62 111 LEU A O 1
ATOM 839 N N . ALA A 1 112 ? 0.193 -6.782 0.655 1.00 91.38 112 ALA A N 1
ATOM 840 C CA . ALA A 1 112 ? -1.134 -7.395 0.542 1.00 91.38 112 ALA A CA 1
ATOM 841 C C . ALA A 1 112 ? -1.753 -7.755 1.910 1.00 91.38 112 ALA A C 1
ATOM 843 O O . ALA A 1 112 ? -2.971 -7.711 2.086 1.00 91.38 112 ALA A O 1
ATOM 844 N N . ARG A 1 113 ? -0.923 -8.122 2.899 1.00 94.25 113 ARG A N 1
ATOM 845 C CA . ARG A 1 113 ? -1.391 -8.361 4.273 1.00 94.25 113 ARG A CA 1
ATOM 846 C C . ARG A 1 113 ? -1.894 -7.080 4.924 1.00 94.25 113 ARG A C 1
ATOM 848 O O . ARG A 1 113 ? -2.947 -7.133 5.541 1.00 94.25 113 ARG A O 1
ATOM 855 N N . ILE A 1 114 ? -1.178 -5.965 4.766 1.00 93.56 114 ILE A N 1
ATOM 856 C CA . ILE A 1 114 ? -1.594 -4.658 5.298 1.00 93.56 114 ILE A CA 1
ATOM 857 C C . ILE A 1 114 ? -2.959 -4.262 4.722 1.00 93.56 114 ILE A C 1
ATOM 859 O O . ILE A 1 114 ? -3.861 -3.934 5.487 1.00 93.56 114 ILE A O 1
ATOM 863 N N . GLU A 1 115 ? -3.149 -4.382 3.406 1.00 93.50 115 GLU A N 1
ATOM 864 C CA . GLU A 1 115 ? -4.439 -4.098 2.754 1.00 93.50 115 GLU A CA 1
ATOM 865 C C . GLU A 1 115 ? -5.564 -4.990 3.290 1.00 93.50 115 GLU A C 1
ATOM 867 O O . GLU A 1 115 ? -6.647 -4.516 3.629 1.00 93.50 115 GLU A O 1
ATOM 872 N N . THR A 1 116 ? -5.296 -6.293 3.421 1.00 94.25 116 THR A N 1
ATOM 873 C CA . THR A 1 116 ? -6.274 -7.251 3.958 1.00 94.25 116 THR A CA 1
ATOM 874 C C . THR A 1 116 ? -6.650 -6.913 5.403 1.00 94.25 116 THR A C 1
ATOM 876 O O . THR A 1 116 ? -7.819 -7.012 5.780 1.00 94.25 116 THR A O 1
ATOM 879 N N . THR A 1 117 ? -5.675 -6.499 6.215 1.00 95.88 117 THR A N 1
ATOM 880 C CA . THR A 1 117 ? -5.894 -6.037 7.588 1.00 95.88 117 THR A CA 1
ATOM 881 C C . THR A 1 117 ? -6.778 -4.794 7.605 1.00 95.88 117 THR A C 1
ATOM 883 O O . THR A 1 117 ? -7.796 -4.818 8.288 1.00 95.88 117 THR A O 1
ATOM 886 N N . ALA A 1 118 ? -6.467 -3.759 6.818 1.00 94.38 118 ALA A N 1
ATOM 887 C CA . ALA A 1 118 ? -7.286 -2.546 6.738 1.00 94.38 118 ALA A CA 1
ATOM 888 C C . ALA A 1 118 ? -8.737 -2.863 6.328 1.00 94.38 118 ALA A C 1
ATOM 890 O O . ALA A 1 118 ? -9.676 -2.467 7.016 1.00 94.38 118 ALA A O 1
ATOM 891 N N . ALA A 1 119 ? -8.929 -3.685 5.292 1.00 93.06 119 ALA A N 1
ATOM 892 C CA . ALA A 1 119 ? -10.257 -4.119 4.856 1.00 93.06 119 ALA A CA 1
ATOM 893 C C . ALA A 1 119 ? -11.014 -4.927 5.930 1.00 93.06 119 ALA A C 1
ATOM 895 O O . ALA A 1 119 ? -12.234 -4.833 6.041 1.00 93.06 119 ALA A O 1
ATOM 896 N N . THR A 1 120 ? -10.308 -5.726 6.736 1.00 93.75 120 THR A N 1
ATOM 897 C CA . THR A 1 120 ? -10.911 -6.465 7.859 1.00 93.75 120 THR A CA 1
ATOM 898 C C . THR A 1 120 ? -11.370 -5.513 8.964 1.00 93.75 120 THR A C 1
ATOM 900 O O . THR A 1 120 ? -12.456 -5.687 9.508 1.00 93.75 120 THR A O 1
ATOM 903 N N . LEU A 1 121 ? -10.581 -4.477 9.260 1.00 94.50 121 LEU A N 1
ATOM 904 C CA . LEU A 1 121 ? -10.936 -3.466 10.255 1.00 94.50 121 LEU A CA 1
ATOM 905 C C . LEU A 1 121 ? -12.167 -2.651 9.833 1.00 94.50 121 LEU A C 1
ATOM 907 O O . LEU A 1 121 ? -13.034 -2.419 10.672 1.00 94.50 121 LEU A O 1
ATOM 911 N N . ARG A 1 122 ? -12.304 -2.289 8.547 1.00 90.69 122 ARG A N 1
ATOM 912 C CA . ARG A 1 122 ? -13.519 -1.615 8.038 1.00 90.69 122 ARG A CA 1
ATOM 913 C C . ARG A 1 122 ? -14.783 -2.444 8.273 1.00 90.69 122 ARG A C 1
ATOM 915 O O . ARG A 1 122 ? -15.755 -1.938 8.832 1.00 90.69 122 ARG A O 1
ATOM 922 N N . LYS A 1 123 ? -14.713 -3.753 8.002 1.00 89.44 123 LYS A N 1
ATOM 923 C CA . LYS A 1 123 ? -15.822 -4.684 8.269 1.00 89.44 123 LYS A CA 1
ATOM 924 C C . LYS A 1 123 ? -16.213 -4.740 9.745 1.00 89.44 123 LYS A C 1
ATOM 926 O O . LYS A 1 123 ? -17.401 -4.790 10.047 1.00 89.44 123 LYS A O 1
ATOM 931 N N . GLU A 1 124 ? -15.244 -4.724 10.665 1.00 87.12 124 GLU A N 1
ATOM 932 C CA . GLU A 1 124 ? -15.539 -4.679 12.107 1.00 87.12 124 GLU A CA 1
ATOM 933 C C . GLU A 1 124 ? -16.234 -3.369 12.504 1.00 87.12 124 GLU A C 1
ATOM 935 O O . GLU A 1 124 ? -17.125 -3.379 13.355 1.00 87.12 124 GLU A O 1
ATOM 940 N N . ILE A 1 125 ? -15.869 -2.246 11.877 1.00 87.56 125 ILE A N 1
ATOM 941 C CA . ILE A 1 125 ? -16.496 -0.937 12.106 1.00 87.56 125 ILE A CA 1
ATOM 942 C C . ILE A 1 125 ? -17.925 -0.886 11.531 1.00 87.56 125 ILE A C 1
ATOM 944 O O . ILE A 1 125 ? -18.781 -0.205 12.103 1.00 87.56 125 ILE A O 1
ATOM 948 N N . GLY A 1 126 ? -18.208 -1.653 10.475 1.00 79.25 126 GLY A N 1
ATOM 949 C CA . GLY A 1 126 ? -19.505 -1.693 9.791 1.00 79.25 126 GLY A CA 1
ATOM 950 C C . GLY A 1 126 ? -19.580 -0.790 8.557 1.00 79.25 126 GLY A C 1
ATOM 951 O O . GLY A 1 126 ? -20.664 -0.305 8.235 1.00 79.25 126 GLY A O 1
ATOM 952 N N . GLU A 1 127 ? -18.437 -0.548 7.912 1.00 62.53 127 GLU A N 1
ATOM 953 C CA . GLU A 1 127 ? -18.299 0.061 6.577 1.00 62.53 127 GLU A CA 1
ATOM 954 C C . GLU A 1 127 ? -17.885 -0.996 5.550 1.00 62.53 127 GLU A C 1
ATOM 956 O O . GLU A 1 127 ? -18.421 -0.946 4.422 1.00 62.53 127 GLU A O 1
#

Radius of gyration: 37.81 Å; chains: 1; bounding box: 80×39×106 Å

pLDDT: mean 81.65, std 19.59, range [36.09, 98.5]

Secondary structure (DSSP, 8-state):
----PPP-PPPPPPPPPS-------SHHHHHHHTSPPPHHHHHHHHHHHHHHHHHHHHHHHHHHHHHHHHHHHHHHHHHHHS---HHHHHHHHHHHHT----GGG--HHHHHHHHHHHHHHHHHHT-